Protein AF-A0A524PW03-F1 (afdb_monomer_lite)

Sequence (110 aa):
MIDAARWHRSAGHGRCQKQTRRPPTQPMKIYHHLPDNKNLFRNPVVTIGNFDGVHLGHRKILASLLTVSARESGDPVVITFSAHPRKILNPEMPIHILTTTEEKINAIYD

Radius of gyration: 22.2 Å; chains: 1; bounding box: 58×55×45 Å

Structure (mmCIF, N/CA/C/O backbone):
data_AF-A0A524PW03-F1
#
_entry.id   AF-A0A524PW03-F1
#
loop_
_atom_site.group_PDB
_atom_site.id
_atom_site.type_symbol
_atom_site.label_atom_id
_atom_site.label_alt_id
_atom_site.label_comp_id
_atom_site.label_asym_id
_atom_site.label_entity_id
_atom_site.label_seq_id
_atom_site.pdbx_PDB_ins_code
_atom_site.Cartn_x
_atom_site.Cartn_y
_atom_site.Cartn_z
_atom_site.occupancy
_atom_site.B_iso_or_equiv
_atom_site.auth_seq_id
_atom_site.auth_comp_id
_atom_site.auth_asym_id
_atom_site.auth_atom_id
_atom_site.pdbx_PDB_model_num
ATOM 1 N N . MET A 1 1 ? -45.067 21.868 15.537 1.00 43.28 1 MET A N 1
ATOM 2 C CA . MET A 1 1 ? -43.717 21.285 15.663 1.00 43.28 1 MET A CA 1
ATOM 3 C C . MET A 1 1 ? -42.759 22.291 15.063 1.00 43.28 1 MET A C 1
ATOM 5 O O . MET A 1 1 ? -42.863 22.606 13.890 1.00 43.28 1 MET A O 1
ATOM 9 N N . ILE A 1 2 ? -42.021 22.909 15.975 1.00 33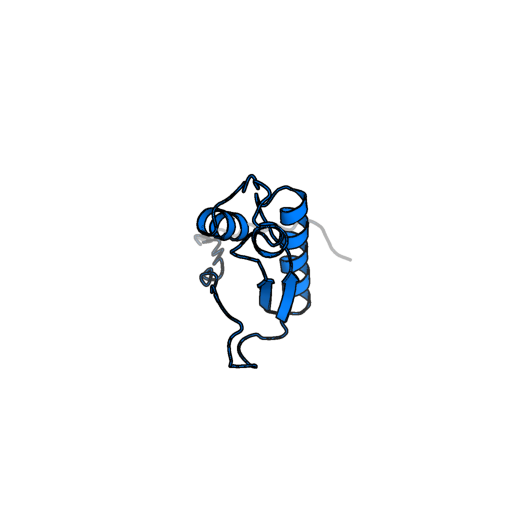.03 2 ILE A N 1
ATOM 10 C CA . ILE A 1 2 ? -41.277 24.177 15.926 1.00 33.03 2 ILE A CA 1
ATOM 11 C C . ILE A 1 2 ? -39.885 23.916 15.326 1.00 33.03 2 ILE A C 1
ATOM 13 O O . ILE A 1 2 ? -39.364 22.826 15.523 1.00 33.03 2 ILE A O 1
ATOM 17 N N . ASP A 1 3 ? -39.151 24.831 14.706 1.00 28.75 3 ASP A N 1
ATOM 18 C CA . ASP A 1 3 ? -39.401 26.110 14.034 1.00 28.75 3 ASP A CA 1
ATOM 19 C C . ASP A 1 3 ? -38.023 26.545 13.505 1.00 28.75 3 ASP A C 1
ATOM 21 O O . ASP A 1 3 ? -36.975 26.181 14.057 1.00 28.75 3 ASP A O 1
ATOM 25 N N . ALA A 1 4 ? -38.027 27.288 12.411 1.00 35.62 4 ALA A N 1
ATOM 26 C CA . ALA A 1 4 ? -36.841 27.856 11.809 1.00 35.62 4 ALA A CA 1
ATOM 27 C C . ALA A 1 4 ? -36.188 28.893 12.741 1.00 35.62 4 ALA A C 1
ATOM 29 O O . ALA A 1 4 ? -36.847 29.570 13.522 1.00 35.62 4 ALA A O 1
ATOM 30 N N . ALA A 1 5 ? -34.868 29.033 12.606 1.00 41.50 5 ALA A N 1
ATOM 31 C CA . ALA A 1 5 ? -34.119 30.263 12.857 1.00 41.50 5 ALA A CA 1
ATOM 32 C C . ALA A 1 5 ? -34.522 31.094 14.097 1.00 41.50 5 ALA A C 1
ATOM 34 O O . ALA A 1 5 ? -35.240 32.087 14.004 1.00 41.50 5 ALA A O 1
ATOM 35 N N . ARG A 1 6 ? -33.906 30.800 15.249 1.00 30.00 6 ARG A N 1
ATOM 36 C CA . ARG A 1 6 ? -33.813 31.768 16.353 1.00 30.00 6 ARG A CA 1
ATOM 37 C C . ARG A 1 6 ? -32.359 31.989 16.752 1.00 30.00 6 ARG A C 1
ATOM 39 O O . ARG A 1 6 ? -31.831 31.373 17.669 1.00 30.00 6 ARG A O 1
ATOM 46 N N . TRP A 1 7 ? -31.707 32.884 16.016 1.00 35.78 7 TRP A N 1
ATOM 47 C CA . TRP A 1 7 ? -30.419 33.472 16.378 1.00 35.78 7 TRP A CA 1
ATOM 48 C C . TRP A 1 7 ? -30.683 34.652 17.323 1.00 35.78 7 TRP A C 1
ATOM 50 O O . TRP A 1 7 ? -30.868 35.787 16.886 1.00 35.78 7 TRP A O 1
ATOM 60 N N . HIS A 1 8 ? -30.742 34.384 18.629 1.00 32.09 8 HIS A N 1
ATOM 61 C CA . HIS A 1 8 ? -30.713 35.448 19.634 1.00 32.09 8 HIS A CA 1
ATOM 62 C C . HIS A 1 8 ? -29.263 35.847 19.898 1.00 32.09 8 HIS A C 1
ATOM 64 O O . HIS A 1 8 ? -28.486 35.103 20.493 1.00 32.09 8 HIS A O 1
ATOM 70 N N . ARG A 1 9 ? -28.904 37.041 19.416 1.00 40.31 9 ARG A N 1
ATOM 71 C CA . ARG A 1 9 ? -27.674 37.745 19.779 1.00 40.31 9 ARG A CA 1
ATOM 72 C C . ARG A 1 9 ? -27.787 38.218 21.227 1.00 40.31 9 ARG A C 1
ATOM 74 O O . ARG A 1 9 ? -28.467 39.203 21.490 1.00 40.31 9 ARG A O 1
ATOM 81 N N . SER A 1 10 ? -27.045 37.582 22.124 1.00 37.41 10 SER A N 1
ATOM 82 C CA . SER A 1 10 ? -26.541 38.252 23.322 1.00 37.41 10 SER A CA 1
ATOM 83 C C . SER A 1 10 ? -25.036 38.396 23.179 1.00 37.41 10 SER A C 1
ATOM 85 O O . SER A 1 10 ? -24.309 37.424 22.979 1.00 37.41 10 SER A O 1
ATOM 87 N N . ALA A 1 11 ? -24.600 39.651 23.212 1.00 49.09 11 ALA A N 1
ATOM 88 C CA . ALA A 1 11 ? -23.212 40.057 23.216 1.00 49.09 11 ALA A CA 1
ATOM 89 C C . ALA A 1 11 ? -22.472 39.382 24.379 1.00 49.09 11 ALA A C 1
ATOM 91 O O . ALA A 1 11 ? -22.795 39.588 25.544 1.00 49.09 11 ALA A O 1
ATOM 92 N N . GLY A 1 12 ? -21.468 38.584 24.040 1.00 38.28 12 GLY A N 1
ATOM 93 C CA . GLY A 1 12 ? -20.542 37.979 24.981 1.00 38.28 12 GLY A CA 1
ATOM 94 C C . GLY A 1 12 ? -19.252 37.706 24.233 1.00 38.28 12 GLY A C 1
ATOM 95 O O . GLY A 1 12 ? -19.217 36.892 23.314 1.00 38.28 12 GLY A O 1
ATOM 96 N N . HIS A 1 13 ? -18.210 38.453 24.577 1.00 50.72 13 HIS A N 1
ATOM 97 C CA . HIS A 1 13 ? -16.867 38.298 24.042 1.00 50.72 13 HIS A CA 1
ATOM 98 C C . HIS A 1 13 ? -16.354 36.884 24.344 1.00 50.72 13 HIS A C 1
ATOM 100 O O . HIS A 1 13 ? -15.870 36.606 25.434 1.00 50.72 13 HIS A O 1
ATOM 106 N N . GLY A 1 14 ? -16.463 35.986 23.371 1.00 39.25 14 GLY A N 1
ATOM 107 C CA . GLY A 1 14 ? -15.950 34.628 23.458 1.00 39.25 14 GLY A CA 1
ATOM 108 C C . GLY A 1 14 ? -15.380 34.249 22.110 1.00 39.25 14 GLY A C 1
ATOM 109 O O . GLY A 1 14 ? -16.115 33.938 21.177 1.00 39.25 14 GLY A O 1
ATOM 110 N N . ARG A 1 15 ? -14.056 34.321 21.988 1.00 48.00 15 ARG A N 1
ATOM 111 C CA . ARG A 1 15 ? -13.307 33.861 20.819 1.00 48.00 15 ARG A CA 1
ATOM 112 C C . ARG A 1 15 ? -13.642 32.375 20.620 1.00 48.00 15 ARG A C 1
ATOM 114 O O . ARG A 1 15 ? -13.078 31.525 21.301 1.00 48.00 15 ARG A O 1
ATOM 121 N N . CYS A 1 16 ? -14.593 32.063 19.736 1.00 43.88 16 CYS A N 1
ATOM 122 C CA . CYS A 1 16 ? -14.934 30.694 19.362 1.00 43.88 16 CYS A CA 1
ATOM 123 C C . CYS A 1 16 ? -13.767 30.146 18.541 1.00 43.88 16 CYS A C 1
ATOM 125 O O . CYS A 1 16 ? -13.726 30.246 17.314 1.00 43.88 16 CYS A O 1
ATOM 127 N N . GLN A 1 17 ? -12.761 29.626 19.241 1.00 48.00 17 GLN A N 1
ATOM 128 C CA . GLN A 1 17 ? -11.753 28.790 18.625 1.00 48.00 17 GLN A CA 1
ATOM 1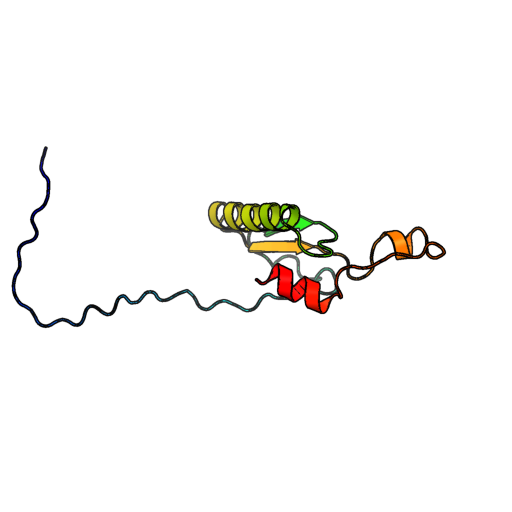29 C C . GLN A 1 17 ? -12.499 27.547 18.154 1.00 48.00 17 GLN A C 1
ATOM 131 O O . GLN A 1 17 ? -12.859 26.688 18.958 1.00 48.00 17 GLN A O 1
ATOM 136 N N . LYS A 1 18 ? -12.795 27.480 16.851 1.00 45.88 18 LYS A N 1
ATOM 137 C CA . LYS A 1 18 ? -13.201 26.237 16.200 1.00 45.88 18 LYS A CA 1
ATOM 138 C C . LYS A 1 18 ? -12.038 25.278 16.374 1.00 45.88 18 LYS A C 1
ATOM 140 O O . LYS A 1 18 ? -11.098 25.260 15.588 1.00 45.88 18 LYS A O 1
ATOM 145 N N . GLN A 1 19 ? -12.069 24.540 17.469 1.00 47.91 19 GLN A N 1
ATOM 146 C CA . GLN A 1 19 ? -11.083 23.543 17.796 1.00 47.91 19 GLN A CA 1
ATOM 147 C C . GLN A 1 19 ? -11.356 22.336 16.891 1.00 47.91 19 GLN A C 1
ATOM 149 O O . GLN A 1 19 ? -11.856 21.307 17.330 1.00 47.91 19 GLN A O 1
ATOM 154 N N . THR A 1 20 ? -11.036 22.459 15.601 1.00 47.38 20 THR A N 1
ATOM 155 C CA . THR A 1 20 ? -10.896 21.319 14.697 1.00 47.38 20 THR A CA 1
ATOM 156 C C . THR A 1 20 ? -9.603 20.609 15.080 1.00 47.38 20 THR A C 1
ATOM 158 O O . THR A 1 20 ? -8.588 20.706 14.392 1.00 47.38 20 THR A O 1
ATOM 161 N N . ARG A 1 21 ? -9.595 19.948 16.242 1.00 42.78 21 ARG A N 1
ATOM 162 C CA . ARG A 1 21 ? -8.540 18.995 16.581 1.00 42.78 21 ARG A CA 1
ATOM 163 C C . ARG A 1 21 ? -8.704 17.835 15.605 1.00 42.78 21 ARG A C 1
ATOM 165 O O . ARG A 1 21 ? -9.447 16.899 15.877 1.00 42.78 21 ARG A O 1
ATOM 172 N N . ARG A 1 22 ? -8.051 17.930 14.437 1.00 46.50 22 ARG A N 1
ATOM 173 C CA . ARG A 1 22 ? -7.698 16.739 13.660 1.00 46.50 22 ARG A CA 1
ATOM 174 C C . ARG A 1 22 ? -7.036 15.787 14.663 1.00 46.50 22 ARG A C 1
ATOM 176 O O . ARG A 1 22 ? -6.134 16.245 15.375 1.00 46.50 22 ARG A O 1
ATOM 183 N N . PRO A 1 23 ? -7.503 14.535 14.804 1.00 47.03 23 PRO A N 1
ATOM 184 C CA . PRO A 1 23 ? -6.772 13.576 15.615 1.00 47.03 23 PRO A CA 1
ATOM 185 C C . PRO A 1 23 ? -5.329 13.521 15.091 1.00 47.03 23 PRO A C 1
ATOM 187 O O . PRO A 1 23 ? -5.130 13.701 13.884 1.00 47.03 23 PRO A O 1
ATOM 190 N N . PRO A 1 24 ? -4.324 13.350 15.967 1.00 45.59 24 PRO A N 1
ATOM 191 C CA . PRO A 1 24 ? -2.942 13.226 15.527 1.00 45.59 24 PRO A CA 1
ATOM 192 C C . PRO A 1 24 ? -2.893 12.107 14.487 1.00 45.59 24 PRO A C 1
ATOM 194 O O . PRO A 1 24 ? -3.300 10.981 14.776 1.00 45.59 24 PRO A O 1
ATOM 197 N N . THR A 1 25 ? -2.478 12.441 13.263 1.00 60.09 25 THR A N 1
ATOM 198 C CA . THR A 1 25 ? -2.236 11.462 12.205 1.00 60.09 25 THR A CA 1
ATOM 199 C C . THR A 1 25 ? -1.142 10.555 12.730 1.00 60.09 25 THR A C 1
ATOM 201 O O . THR A 1 25 ? 0.031 10.931 12.728 1.00 60.09 25 THR A O 1
ATOM 204 N N . GLN A 1 26 ? -1.519 9.405 13.286 1.00 61.50 26 GLN A N 1
ATOM 205 C CA . GLN A 1 26 ? -0.519 8.405 13.596 1.00 61.50 26 GLN A CA 1
ATOM 206 C C . GLN A 1 26 ? 0.188 8.082 12.277 1.00 61.50 26 GLN A C 1
ATOM 208 O O . GLN A 1 26 ? -0.499 7.885 11.270 1.00 61.50 26 GLN A O 1
ATOM 213 N N . PRO A 1 27 ? 1.530 8.104 12.247 1.00 78.50 27 PRO A N 1
ATOM 214 C CA . PRO A 1 27 ? 2.254 7.813 11.024 1.00 78.50 27 PRO A CA 1
ATOM 215 C C . PRO A 1 27 ? 1.884 6.407 10.544 1.00 78.50 27 PRO A C 1
ATOM 217 O O . PRO A 1 27 ? 1.676 5.496 11.353 1.00 78.50 27 PRO A O 1
ATOM 220 N N . MET A 1 28 ? 1.792 6.237 9.224 1.00 87.81 28 MET A N 1
ATOM 221 C CA . MET A 1 28 ? 1.583 4.925 8.620 1.00 87.81 28 MET A CA 1
ATOM 222 C C . MET A 1 28 ? 2.711 3.988 9.062 1.00 87.81 28 MET A C 1
ATOM 224 O O . MET A 1 28 ? 3.891 4.309 8.923 1.00 87.81 28 MET A O 1
ATOM 228 N N . LYS A 1 29 ? 2.349 2.826 9.611 1.00 91.62 29 LYS A N 1
ATOM 229 C CA . LYS A 1 29 ? 3.315 1.786 9.978 1.00 91.62 29 LYS A CA 1
ATOM 230 C C . LYS A 1 29 ? 3.584 0.906 8.765 1.00 91.62 29 LYS A C 1
ATOM 232 O O . LYS A 1 29 ? 2.647 0.384 8.167 1.00 91.62 29 LYS A O 1
ATOM 237 N N . ILE A 1 30 ? 4.858 0.729 8.429 1.00 91.62 30 ILE A N 1
ATOM 238 C CA . ILE A 1 30 ? 5.295 -0.066 7.280 1.00 91.62 30 ILE A CA 1
ATOM 239 C C . ILE A 1 30 ? 5.894 -1.372 7.794 1.00 91.62 30 ILE A C 1
ATOM 241 O O . ILE A 1 30 ? 6.772 -1.367 8.655 1.00 91.62 30 ILE A O 1
ATOM 245 N N . TYR A 1 31 ? 5.421 -2.487 7.244 1.00 92.38 31 TYR A N 1
ATOM 246 C CA . TYR A 1 31 ? 5.922 -3.825 7.538 1.00 92.38 31 TYR A CA 1
ATOM 247 C C . TYR A 1 31 ? 6.453 -4.444 6.243 1.00 92.38 31 TYR A C 1
ATOM 249 O O . TYR A 1 31 ? 5.716 -4.569 5.269 1.00 92.38 31 TYR A O 1
ATOM 257 N N . HIS A 1 32 ? 7.732 -4.827 6.218 1.00 89.94 32 HIS A N 1
ATOM 258 C CA . HIS A 1 32 ? 8.344 -5.486 5.051 1.00 89.94 32 HIS A CA 1
ATOM 259 C C . HIS A 1 32 ? 8.061 -6.994 4.994 1.00 89.94 32 HIS A C 1
ATOM 261 O O . HIS A 1 32 ? 8.217 -7.620 3.946 1.00 89.94 32 HIS A O 1
ATOM 267 N N . HIS A 1 33 ? 7.611 -7.563 6.111 1.00 87.56 33 HIS A N 1
ATOM 268 C CA . HIS A 1 33 ? 7.231 -8.961 6.264 1.00 87.56 33 HIS A CA 1
ATOM 269 C C . HIS A 1 33 ? 5.940 -9.048 7.074 1.00 87.56 33 HIS A C 1
ATOM 271 O O . HIS A 1 33 ? 5.568 -8.097 7.766 1.00 87.56 33 HIS A O 1
ATOM 277 N N . LEU A 1 34 ? 5.266 -10.194 6.999 1.00 86.19 34 LEU A N 1
ATOM 278 C CA . LEU A 1 34 ? 4.144 -10.476 7.884 1.00 86.19 34 LEU A CA 1
ATOM 279 C C . LEU A 1 34 ? 4.640 -10.438 9.339 1.00 86.19 34 LEU A C 1
ATOM 281 O O . LEU A 1 34 ? 5.599 -11.138 9.658 1.00 86.19 34 LEU A O 1
ATOM 285 N N . PRO A 1 35 ? 4.037 -9.613 10.208 1.00 85.88 35 PRO A N 1
ATOM 286 C CA . PRO A 1 35 ? 4.434 -9.547 11.605 1.00 85.88 35 PRO A CA 1
ATOM 287 C C . PRO A 1 35 ? 4.049 -10.844 12.329 1.00 85.88 35 PRO A C 1
ATOM 289 O O . PRO A 1 35 ? 2.937 -11.342 12.165 1.00 85.88 35 PRO A O 1
ATOM 292 N N . ASP A 1 36 ? 4.939 -11.357 13.181 1.00 85.12 36 ASP A N 1
ATOM 293 C CA . ASP A 1 36 ? 4.707 -12.608 13.924 1.00 85.12 36 ASP A CA 1
ATOM 294 C C . ASP A 1 36 ? 3.576 -12.491 14.962 1.00 85.12 36 ASP A C 1
ATOM 296 O O . ASP A 1 36 ? 2.915 -13.469 15.322 1.00 85.12 36 ASP A O 1
ATOM 300 N N . ASN A 1 37 ? 3.327 -11.274 15.452 1.00 86.56 37 ASN A N 1
ATOM 301 C CA . ASN A 1 37 ? 2.280 -11.003 16.428 1.00 86.56 37 ASN A CA 1
ATOM 302 C C . ASN A 1 37 ? 0.906 -10.878 15.749 1.00 86.56 37 ASN A C 1
ATOM 304 O O . ASN A 1 37 ? 0.624 -9.901 15.057 1.00 86.56 37 ASN A O 1
ATOM 308 N N . LYS A 1 38 ? 0.014 -11.832 16.033 1.00 79.06 38 LYS A N 1
ATOM 309 C CA . LYS A 1 38 ? -1.355 -11.875 15.489 1.00 79.06 38 LYS A CA 1
ATOM 310 C C . LYS A 1 38 ? -2.287 -10.781 16.027 1.00 79.06 38 LYS A C 1
ATOM 312 O O . LYS A 1 38 ? -3.294 -10.493 15.392 1.00 79.06 38 LYS A O 1
ATOM 317 N N . ASN A 1 39 ? -1.951 -10.148 17.151 1.00 86.06 39 ASN A N 1
ATOM 318 C CA . ASN A 1 39 ? -2.779 -9.125 17.803 1.00 86.06 39 ASN A CA 1
ATOM 319 C C . ASN A 1 39 ? -2.330 -7.694 17.468 1.00 86.06 39 ASN A C 1
ATOM 321 O O . ASN A 1 39 ? -2.514 -6.776 18.264 1.00 86.06 39 ASN A O 1
ATOM 325 N N . LEU A 1 40 ? -1.692 -7.502 16.311 1.00 88.06 40 LEU A N 1
ATOM 326 C CA . LEU A 1 40 ? -1.151 -6.204 15.911 1.00 88.06 40 LEU A CA 1
ATOM 327 C C . LEU A 1 40 ? -2.217 -5.213 15.428 1.00 88.06 40 LEU A C 1
ATOM 329 O O . LEU A 1 40 ? -2.011 -4.006 15.535 1.00 88.06 40 LEU A O 1
ATOM 333 N N . PHE A 1 41 ? -3.323 -5.731 14.889 1.00 90.56 41 PHE A N 1
ATOM 334 C CA . PHE A 1 41 ? -4.388 -4.953 14.264 1.00 90.56 41 PHE A CA 1
ATOM 335 C C . PHE A 1 41 ? -5.730 -5.258 14.925 1.00 90.56 41 PHE A C 1
ATOM 337 O O . PHE A 1 41 ? -6.052 -6.416 15.206 1.00 90.56 41 PHE A O 1
ATOM 344 N N . ARG A 1 42 ? -6.545 -4.228 15.132 1.00 92.06 42 ARG A N 1
ATOM 345 C CA . ARG A 1 42 ? -7.925 -4.350 15.595 1.00 92.06 42 ARG A CA 1
ATOM 346 C C . ARG A 1 42 ? -8.850 -4.440 14.385 1.00 92.06 42 ARG A C 1
ATOM 348 O O . ARG A 1 42 ? -8.933 -3.489 13.621 1.00 92.06 42 ARG A O 1
ATOM 355 N N . ASN A 1 43 ? -9.569 -5.556 14.241 1.00 94.00 43 ASN A N 1
ATOM 356 C CA . ASN A 1 43 ? -10.532 -5.792 13.153 1.00 94.00 43 ASN A CA 1
ATOM 357 C C . ASN A 1 43 ? -9.997 -5.351 11.765 1.00 94.00 43 ASN A C 1
ATOM 359 O O . ASN A 1 43 ? -10.520 -4.400 11.184 1.00 94.00 43 ASN A O 1
ATOM 363 N N . PRO A 1 44 ? -8.901 -5.957 11.270 1.00 94.06 44 PRO A N 1
ATOM 364 C CA . PRO A 1 44 ? -8.206 -5.457 10.089 1.00 94.06 44 PRO A CA 1
ATOM 365 C C . PRO A 1 44 ? -9.105 -5.498 8.849 1.00 94.06 44 PRO A C 1
ATOM 367 O O . PRO A 1 44 ? -9.601 -6.556 8.462 1.00 94.06 44 PRO A O 1
ATOM 370 N N . VAL A 1 45 ? -9.255 -4.351 8.188 1.00 97.06 45 VAL A N 1
ATOM 371 C CA . VAL A 1 45 ? -9.865 -4.251 6.858 1.00 97.06 45 VAL A CA 1
ATOM 372 C C . VAL A 1 45 ? -8.726 -4.150 5.860 1.00 97.06 45 VAL A C 1
ATOM 374 O O . VAL A 1 45 ? -7.878 -3.270 5.984 1.00 97.06 45 VAL A O 1
ATOM 377 N N . VAL A 1 46 ? -8.668 -5.071 4.899 1.00 96.31 46 VAL A N 1
ATOM 378 C CA . VAL A 1 46 ? -7.461 -5.285 4.091 1.00 96.31 46 VAL A CA 1
ATOM 379 C C . VAL A 1 46 ? -7.750 -5.107 2.608 1.00 96.31 46 VAL A C 1
ATOM 381 O O . VAL A 1 46 ? -8.739 -5.624 2.092 1.00 96.31 46 VAL A O 1
ATOM 384 N N . THR A 1 47 ? -6.839 -4.440 1.903 1.00 96.94 47 THR A N 1
ATOM 385 C CA . THR A 1 47 ? -6.743 -4.500 0.439 1.00 96.94 47 THR A CA 1
ATOM 386 C C . THR A 1 47 ? -5.378 -5.030 0.015 1.00 96.94 47 THR A C 1
ATOM 388 O O . THR A 1 47 ? -4.372 -4.788 0.681 1.00 96.94 47 THR A O 1
ATOM 391 N N . ILE A 1 48 ? -5.331 -5.727 -1.121 1.00 95.38 48 ILE A N 1
ATOM 392 C CA . ILE A 1 48 ? -4.107 -6.329 -1.662 1.00 95.38 48 ILE A CA 1
ATOM 393 C C . ILE A 1 48 ? -3.962 -5.936 -3.131 1.00 95.38 48 ILE A C 1
ATOM 395 O O . ILE A 1 48 ? -4.929 -6.012 -3.888 1.00 95.38 48 ILE A O 1
ATOM 399 N N . GLY A 1 49 ? -2.768 -5.521 -3.549 1.00 91.88 49 GLY A N 1
ATOM 400 C CA . GLY A 1 49 ? -2.513 -5.158 -4.943 1.00 91.88 49 GLY A CA 1
ATOM 401 C C . GLY A 1 49 ? -1.094 -4.660 -5.194 1.00 91.88 49 GLY A C 1
ATOM 402 O O . GLY A 1 49 ? -0.336 -4.404 -4.267 1.00 91.88 49 GLY A O 1
ATOM 403 N N . ASN A 1 50 ? -0.715 -4.506 -6.465 1.00 89.56 50 ASN A N 1
ATOM 404 C CA . ASN A 1 50 ? 0.617 -4.001 -6.818 1.00 89.56 50 ASN A CA 1
ATOM 405 C C . ASN A 1 50 ? 0.769 -2.495 -6.538 1.00 89.56 50 ASN A C 1
ATOM 407 O O . ASN A 1 50 ? 1.860 -2.039 -6.203 1.00 89.56 50 ASN A O 1
ATOM 411 N N . PHE A 1 51 ? -0.324 -1.733 -6.667 1.00 91.56 51 PHE A N 1
ATOM 412 C CA . PHE A 1 51 ? -0.382 -0.282 -6.445 1.00 91.56 51 PHE A CA 1
ATOM 413 C C . PHE A 1 51 ? 0.663 0.543 -7.221 1.00 91.56 51 PHE A C 1
ATOM 415 O O . PHE A 1 51 ? 0.911 1.693 -6.879 1.00 91.56 51 PHE A O 1
ATOM 422 N N . ASP A 1 52 ? 1.252 -0.003 -8.288 1.00 89.25 52 ASP A N 1
ATOM 423 C CA . ASP A 1 52 ? 2.233 0.717 -9.104 1.00 89.25 52 ASP A CA 1
ATOM 424 C C . ASP A 1 52 ? 1.574 1.933 -9.776 1.00 89.25 52 ASP A C 1
ATOM 426 O O . ASP A 1 52 ? 0.501 1.822 -10.380 1.00 89.25 52 ASP A O 1
ATOM 430 N N . GLY A 1 53 ? 2.160 3.115 -9.576 1.00 89.19 53 GLY A N 1
ATOM 431 C CA . GLY A 1 53 ? 1.649 4.396 -10.068 1.00 89.19 53 GLY A CA 1
ATOM 432 C C . GLY A 1 53 ? 0.425 4.975 -9.343 1.00 89.19 53 GLY A C 1
ATOM 433 O O . GLY A 1 53 ? 0.036 6.092 -9.668 1.00 89.19 53 GLY A O 1
ATOM 434 N N . VAL A 1 54 ? -0.213 4.249 -8.407 1.00 92.88 54 VAL A N 1
ATOM 435 C CA . VAL A 1 54 ? -1.399 4.679 -7.614 1.00 92.88 54 VAL A CA 1
ATOM 436 C C . VAL A 1 54 ? -2.401 5.555 -8.405 1.00 92.88 54 VAL A C 1
ATOM 438 O O . VAL A 1 54 ? -2.838 6.633 -7.989 1.00 92.88 54 VAL A O 1
ATOM 441 N N . HIS A 1 55 ? -2.777 5.085 -9.596 1.00 93.31 55 HIS A N 1
ATOM 442 C CA . HIS A 1 55 ? -3.704 5.783 -10.489 1.00 93.31 55 HIS A CA 1
ATOM 443 C C . HIS A 1 55 ? -5.136 5.863 -9.915 1.00 93.31 55 HIS A C 1
ATOM 445 O O . HIS A 1 55 ? -5.460 5.262 -8.890 1.00 93.31 55 HIS A O 1
ATOM 451 N N . LEU A 1 56 ? -6.059 6.518 -10.630 1.00 94.81 56 LEU A N 1
ATOM 452 C CA . LEU A 1 56 ? -7.444 6.751 -10.177 1.00 94.81 56 LEU A CA 1
ATOM 453 C C . LEU A 1 56 ? -8.179 5.489 -9.687 1.00 94.81 56 LEU A C 1
ATOM 455 O O . LEU A 1 56 ? -8.901 5.550 -8.696 1.00 94.81 56 LEU A O 1
ATOM 459 N N . GLY A 1 57 ? -7.981 4.341 -10.345 1.00 95.44 57 GLY A N 1
ATOM 460 C CA . GLY A 1 57 ? -8.524 3.056 -9.883 1.00 95.44 57 GLY A CA 1
ATOM 461 C C . GLY A 1 57 ? -8.045 2.656 -8.480 1.00 95.44 57 GLY A C 1
ATOM 462 O O . GLY A 1 57 ? -8.866 2.387 -7.609 1.00 95.44 57 GLY A O 1
ATOM 463 N N . HIS A 1 58 ? -6.732 2.693 -8.230 1.00 95.88 58 HIS A N 1
ATOM 464 C CA . HIS A 1 58 ? -6.158 2.427 -6.911 1.00 95.88 58 HIS A CA 1
ATOM 465 C C . HIS A 1 58 ? -6.675 3.408 -5.856 1.00 95.88 58 HIS A C 1
ATOM 467 O O . HIS A 1 58 ? -7.060 2.981 -4.772 1.00 95.88 58 HIS A O 1
ATOM 473 N N . ARG A 1 59 ? -6.789 4.699 -6.192 1.00 95.38 59 ARG A N 1
ATOM 474 C CA . ARG A 1 59 ? -7.336 5.712 -5.273 1.00 95.38 59 ARG A CA 1
ATOM 475 C C . ARG A 1 59 ? -8.771 5.403 -4.846 1.00 95.38 59 ARG A C 1
ATOM 477 O O . ARG A 1 59 ? -9.109 5.579 -3.682 1.00 95.38 59 ARG A O 1
ATOM 484 N N . LYS A 1 60 ? -9.609 4.885 -5.751 1.00 96.94 60 LYS A N 1
ATOM 485 C CA . LYS A 1 60 ? -10.972 4.438 -5.405 1.00 96.94 60 LYS A CA 1
ATOM 486 C C . LYS A 1 60 ? -10.965 3.256 -4.432 1.00 96.94 60 LYS A C 1
ATOM 488 O O . LYS A 1 60 ? -11.772 3.236 -3.507 1.00 96.94 60 LYS A O 1
ATOM 493 N N . ILE A 1 61 ? -10.051 2.302 -4.616 1.00 97.19 61 ILE A N 1
ATOM 494 C CA . ILE A 1 61 ? -9.890 1.156 -3.707 1.00 97.19 61 ILE A CA 1
ATOM 495 C C . ILE A 1 61 ? -9.446 1.636 -2.318 1.00 97.19 61 ILE A C 1
ATOM 497 O O . ILE A 1 61 ? -10.054 1.252 -1.323 1.00 97.19 61 ILE A O 1
ATOM 501 N N . LEU A 1 62 ? -8.451 2.525 -2.247 1.00 96.31 62 LEU A N 1
ATOM 502 C CA . LEU A 1 62 ? -7.964 3.101 -0.987 1.00 96.31 62 LEU A CA 1
ATOM 503 C C . LEU A 1 62 ? -9.044 3.932 -0.274 1.00 96.31 62 LEU A C 1
ATOM 505 O O . LEU A 1 62 ? -9.231 3.803 0.933 1.00 96.31 62 LEU A O 1
ATOM 509 N N . ALA A 1 63 ? -9.831 4.719 -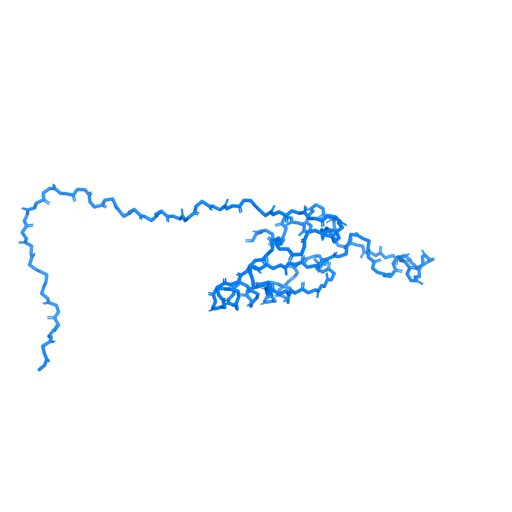1.010 1.00 96.12 63 ALA A N 1
ATOM 510 C CA . ALA A 1 63 ? -10.959 5.449 -0.434 1.00 96.12 63 ALA A CA 1
ATOM 511 C C . ALA A 1 63 ? -12.034 4.500 0.136 1.00 96.12 63 ALA A C 1
ATOM 513 O O . ALA A 1 63 ? -12.577 4.740 1.219 1.00 96.12 63 ALA A O 1
ATOM 514 N N . SER A 1 64 ? -12.321 3.395 -0.563 1.00 97.38 64 SER A N 1
ATOM 515 C CA . SER A 1 64 ? -13.244 2.366 -0.075 1.00 97.38 64 SER A CA 1
ATOM 516 C C . SER A 1 64 ? -12.707 1.668 1.174 1.00 97.38 64 SER A C 1
ATOM 518 O O . SER A 1 64 ? -13.473 1.435 2.106 1.00 97.38 64 SER A O 1
ATOM 520 N N . LEU A 1 65 ? -11.406 1.369 1.215 1.00 97.12 65 LEU A N 1
ATOM 521 C CA . LEU A 1 65 ? -10.732 0.786 2.375 1.00 97.12 65 LEU A CA 1
ATOM 522 C C . LEU A 1 65 ? -10.955 1.645 3.623 1.00 97.12 65 LEU A C 1
ATOM 524 O O . LEU A 1 65 ? -11.438 1.131 4.627 1.00 97.12 65 LEU A O 1
ATOM 528 N N . LEU A 1 66 ? -10.673 2.948 3.532 1.00 96.00 66 LEU A N 1
ATOM 529 C CA . LEU A 1 66 ? -10.853 3.889 4.643 1.00 96.00 66 LEU A CA 1
ATOM 530 C C . LEU A 1 66 ? -12.322 4.012 5.074 1.00 96.00 66 LEU A C 1
ATOM 532 O O . LEU A 1 66 ? -12.627 4.101 6.262 1.00 96.00 66 LEU A O 1
ATOM 536 N N . THR A 1 67 ? -13.244 4.004 4.109 1.00 97.19 67 THR A N 1
ATOM 537 C CA . THR A 1 67 ? -14.686 4.086 4.387 1.00 97.19 67 THR A CA 1
ATOM 538 C C . THR A 1 67 ? -15.170 2.861 5.163 1.00 97.19 67 THR A C 1
ATOM 540 O O . THR A 1 67 ? -15.876 2.991 6.164 1.00 97.19 67 THR A O 1
ATOM 543 N N . VAL A 1 68 ? -14.778 1.665 4.718 1.00 97.44 68 VAL A N 1
ATOM 544 C CA . VAL A 1 68 ? -15.157 0.403 5.365 1.00 97.44 68 VAL A CA 1
ATOM 545 C C . VAL A 1 68 ? -14.465 0.267 6.718 1.00 97.44 68 VAL A C 1
ATOM 547 O O . VAL A 1 68 ? -15.130 -0.058 7.694 1.00 97.44 68 VAL A O 1
ATOM 550 N N . SER A 1 69 ? -13.174 0.588 6.830 1.00 96.69 69 SER A N 1
ATOM 551 C CA . SER A 1 69 ? -12.451 0.507 8.105 1.00 96.69 69 SER A CA 1
ATOM 552 C C . SER A 1 69 ? -13.062 1.421 9.168 1.00 96.69 69 SER A C 1
ATOM 554 O O . SER A 1 69 ? -13.248 0.999 10.307 1.00 96.69 69 SER A O 1
ATOM 556 N N . ALA A 1 70 ? -13.466 2.638 8.792 1.00 95.56 70 ALA A N 1
ATOM 557 C CA . ALA A 1 70 ? -14.165 3.546 9.695 1.00 95.56 70 ALA A CA 1
ATOM 558 C C . ALA A 1 70 ? -15.518 2.977 10.155 1.00 95.56 70 ALA A C 1
ATOM 560 O O . ALA A 1 70 ? -15.829 3.027 11.345 1.00 95.56 70 ALA A O 1
ATOM 561 N N . ARG A 1 71 ? -16.304 2.403 9.233 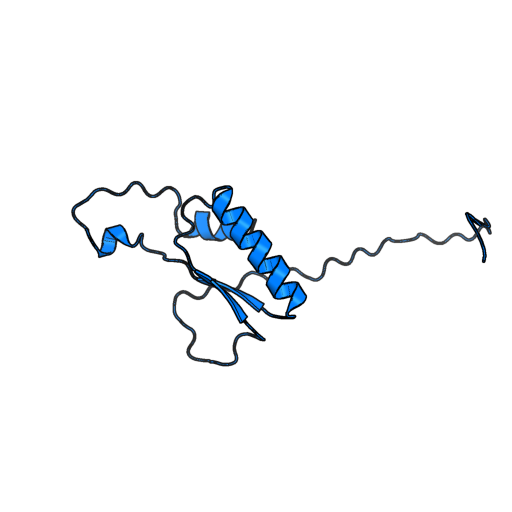1.00 96.88 71 ARG A N 1
ATOM 562 C CA . ARG A 1 71 ? -17.601 1.780 9.544 1.00 96.88 71 ARG A CA 1
ATOM 563 C C . ARG A 1 71 ? -17.454 0.594 10.498 1.00 96.88 71 ARG A C 1
ATOM 565 O O . ARG A 1 71 ? -18.218 0.481 11.450 1.00 96.88 71 ARG A O 1
ATOM 572 N N . GLU A 1 72 ? -16.461 -0.252 10.258 1.00 95.44 72 GLU A N 1
ATOM 573 C CA . GLU A 1 72 ? -16.222 -1.477 11.023 1.00 95.44 72 GLU A CA 1
ATOM 574 C C . GLU A 1 72 ? -15.367 -1.239 12.283 1.00 95.44 72 GLU A C 1
ATOM 576 O O . GLU A 1 72 ? -14.997 -2.183 12.984 1.00 95.44 72 GLU A O 1
ATOM 581 N N . SER A 1 73 ? -15.026 0.021 12.593 1.00 95.00 73 SER A N 1
ATOM 582 C CA . SER A 1 73 ? -14.100 0.386 13.680 1.00 95.00 73 SER A CA 1
ATOM 583 C C . SER A 1 73 ? -12.758 -0.368 13.619 1.00 95.00 73 SER A C 1
ATOM 585 O O . SER A 1 73 ? -12.134 -0.639 14.654 1.00 95.00 73 SER A O 1
ATOM 587 N N . GLY A 1 74 ? -12.324 -0.704 12.406 1.00 95.06 74 GLY A N 1
ATOM 588 C CA . GLY A 1 74 ? -11.162 -1.527 12.106 1.00 95.06 74 GLY A CA 1
ATOM 589 C C . GLY A 1 74 ? -9.950 -0.740 11.623 1.00 95.06 74 GLY A C 1
ATOM 590 O O . GLY A 1 74 ? -10.063 0.410 11.195 1.00 95.06 74 GLY A O 1
ATOM 591 N N . ASP A 1 75 ? -8.788 -1.383 11.668 1.00 94.56 75 ASP A N 1
ATOM 592 C CA . ASP A 1 75 ? -7.542 -0.825 11.150 1.00 94.56 75 ASP A CA 1
ATOM 593 C C . ASP A 1 75 ? -7.460 -1.031 9.624 1.00 94.56 75 ASP A C 1
ATOM 595 O O . ASP A 1 75 ? -7.574 -2.170 9.158 1.00 94.56 75 ASP A O 1
ATOM 599 N N . PRO A 1 76 ? -7.266 0.032 8.819 1.00 95.56 76 PRO A N 1
ATOM 600 C CA . PRO A 1 76 ? -7.039 -0.106 7.386 1.00 95.56 76 PRO A CA 1
ATOM 601 C C . PRO A 1 76 ? -5.628 -0.643 7.119 1.00 95.56 76 PRO A C 1
ATOM 603 O O . PRO A 1 76 ? -4.637 -0.083 7.588 1.00 95.56 76 PRO A O 1
ATOM 606 N N . VAL A 1 77 ? -5.530 -1.709 6.326 1.00 95.31 77 VAL A N 1
ATOM 607 C CA . VAL A 1 77 ? -4.262 -2.363 5.981 1.00 95.31 77 VAL A CA 1
ATOM 608 C C . VAL A 1 77 ? -4.132 -2.493 4.467 1.00 95.31 77 VAL A C 1
ATOM 610 O O . VAL A 1 77 ? -5.025 -2.996 3.782 1.00 95.31 77 VAL A O 1
ATOM 613 N N . VAL A 1 78 ? -2.985 -2.071 3.939 1.00 95.69 78 VAL A N 1
ATOM 614 C CA . VAL A 1 78 ? -2.620 -2.250 2.531 1.00 95.69 78 VAL A CA 1
ATOM 615 C C . VAL A 1 78 ? -1.494 -3.267 2.445 1.00 95.69 78 VAL A C 1
ATOM 617 O O . VAL A 1 78 ? -0.431 -3.076 3.030 1.00 95.69 78 VAL A O 1
ATOM 620 N N . ILE A 1 79 ? -1.712 -4.334 1.684 1.00 94.50 79 ILE A N 1
ATOM 621 C CA . ILE A 1 79 ? -0.669 -5.293 1.326 1.00 94.50 79 ILE A CA 1
ATOM 622 C C . ILE A 1 79 ? -0.246 -5.001 -0.113 1.00 94.50 79 ILE A C 1
ATOM 624 O O . ILE A 1 79 ? -1.063 -5.026 -1.036 1.00 94.50 79 ILE A O 1
ATOM 628 N N . THR A 1 80 ? 1.041 -4.717 -0.299 1.00 92.38 80 THR A N 1
ATOM 629 C CA . THR A 1 80 ? 1.633 -4.441 -1.612 1.00 92.38 80 THR A CA 1
ATOM 630 C C . THR A 1 80 ? 2.921 -5.225 -1.824 1.00 92.38 80 THR A C 1
ATOM 632 O O . THR A 1 80 ? 3.493 -5.783 -0.888 1.00 92.38 80 THR A O 1
ATOM 635 N N . PHE A 1 81 ? 3.373 -5.277 -3.072 1.00 87.38 81 PHE A N 1
ATOM 636 C CA . PHE A 1 81 ? 4.562 -6.010 -3.488 1.00 87.38 81 PHE A CA 1
ATOM 637 C C . PHE A 1 81 ? 5.691 -5.025 -3.801 1.00 87.38 81 PHE A C 1
ATOM 639 O O . PHE A 1 81 ? 5.510 -4.093 -4.585 1.00 87.38 81 PHE A O 1
ATOM 646 N N . SER A 1 82 ? 6.860 -5.208 -3.181 1.00 76.12 82 SER A N 1
ATOM 647 C CA . SER A 1 82 ? 8.051 -4.378 -3.426 1.00 76.12 82 SER A CA 1
ATOM 648 C C . SER A 1 82 ? 8.721 -4.716 -4.760 1.00 76.12 82 SER A C 1
ATOM 650 O O . SER A 1 82 ? 9.132 -3.820 -5.492 1.00 76.12 82 SER A O 1
ATOM 652 N N . ALA A 1 83 ? 8.767 -5.999 -5.123 1.00 70.94 83 ALA A N 1
ATOM 653 C CA . ALA A 1 83 ? 9.135 -6.447 -6.459 1.00 70.94 83 ALA A CA 1
ATOM 654 C C . ALA A 1 83 ? 7.877 -6.623 -7.318 1.00 70.94 83 ALA A C 1
ATOM 656 O O . ALA A 1 83 ? 6.921 -7.274 -6.897 1.00 70.94 83 ALA A O 1
ATOM 657 N N . HIS A 1 84 ? 7.890 -6.084 -8.541 1.00 66.00 84 HIS A N 1
ATOM 658 C CA . HIS A 1 84 ? 6.803 -6.309 -9.491 1.00 66.00 84 HIS A CA 1
ATOM 659 C C . HIS A 1 84 ? 6.656 -7.829 -9.727 1.00 66.00 84 HIS A C 1
ATOM 661 O O . HIS A 1 84 ? 7.641 -8.446 -10.138 1.00 66.00 84 HIS A O 1
ATOM 667 N N . PRO A 1 85 ? 5.475 -8.455 -9.535 1.00 67.88 85 PRO A N 1
ATOM 668 C CA . PRO A 1 85 ? 5.324 -9.917 -9.592 1.00 67.88 85 PRO A CA 1
ATOM 669 C C . PRO A 1 85 ? 5.867 -10.549 -10.881 1.00 67.88 85 PRO A C 1
ATOM 671 O O . PRO A 1 85 ? 6.515 -11.590 -10.852 1.00 67.88 85 PRO A O 1
ATOM 674 N N . ARG A 1 86 ? 5.701 -9.863 -12.020 1.00 67.25 86 ARG A N 1
ATOM 675 C CA . ARG A 1 86 ? 6.290 -10.279 -13.307 1.00 67.25 86 ARG A CA 1
ATOM 676 C C . ARG A 1 86 ? 7.820 -10.400 -13.294 1.00 67.25 86 ARG A C 1
ATOM 678 O O . ARG A 1 86 ? 8.323 -11.228 -14.032 1.00 67.25 86 ARG A O 1
ATOM 685 N N . LYS A 1 87 ? 8.555 -9.636 -12.477 1.00 69.25 87 LYS A N 1
ATOM 686 C CA . LYS A 1 87 ? 10.023 -9.748 -12.369 1.00 69.25 87 LYS A CA 1
ATOM 687 C C . LYS A 1 87 ? 10.430 -11.083 -11.741 1.00 69.25 87 LYS A C 1
ATOM 689 O O . LYS A 1 87 ? 11.499 -11.597 -12.034 1.00 69.25 87 LYS A O 1
ATOM 694 N N . ILE A 1 88 ? 9.564 -11.632 -10.890 1.00 75.88 88 ILE A N 1
ATOM 695 C CA . ILE A 1 88 ? 9.757 -12.936 -10.253 1.00 75.88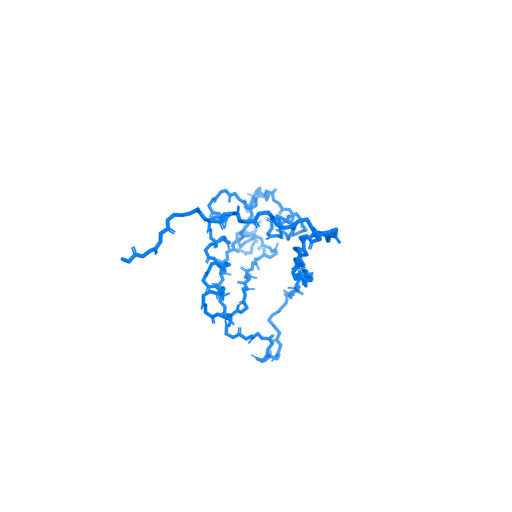 88 ILE A CA 1
ATOM 696 C C . ILE A 1 88 ? 9.312 -14.054 -11.203 1.00 75.88 88 ILE A C 1
ATOM 698 O O . ILE A 1 88 ? 10.009 -15.050 -11.345 1.00 75.88 88 ILE A O 1
ATOM 702 N N . LEU A 1 89 ? 8.164 -13.884 -11.869 1.00 77.06 89 LEU A N 1
ATOM 703 C CA . LEU A 1 89 ? 7.582 -14.915 -12.737 1.00 77.06 89 LEU A CA 1
ATOM 704 C C . LEU A 1 89 ? 8.266 -15.020 -14.112 1.00 77.06 89 LEU A C 1
ATOM 706 O O . LEU A 1 89 ? 8.344 -16.106 -14.678 1.00 77.06 89 LEU A O 1
ATOM 710 N N . ASN A 1 90 ? 8.767 -13.907 -14.651 1.00 78.56 90 ASN A N 1
ATOM 711 C CA . ASN A 1 90 ? 9.368 -13.811 -15.982 1.00 78.56 90 ASN A CA 1
ATOM 712 C C . ASN A 1 90 ? 10.547 -12.816 -15.969 1.00 78.56 90 ASN A C 1
ATOM 714 O O . ASN A 1 90 ? 10.410 -11.699 -16.477 1.00 78.56 90 ASN A O 1
ATOM 718 N N . PRO A 1 91 ? 11.702 -13.204 -15.401 1.00 74.25 91 PRO A N 1
ATOM 719 C CA . PRO A 1 91 ? 12.846 -12.307 -15.212 1.00 74.25 91 PRO A CA 1
ATOM 720 C C . PRO A 1 91 ? 13.446 -11.775 -16.525 1.00 74.25 91 PRO A C 1
ATOM 722 O O . PRO A 1 91 ? 13.953 -10.659 -16.546 1.00 74.25 91 PRO A O 1
ATOM 725 N N . GLU A 1 92 ? 13.328 -12.532 -17.619 1.00 79.69 92 GLU A N 1
ATOM 726 C CA . GLU A 1 92 ? 13.883 -12.187 -18.939 1.00 79.69 92 GLU A CA 1
ATOM 727 C C . GLU A 1 92 ? 13.081 -11.112 -19.695 1.00 79.69 92 GLU A C 1
ATOM 729 O O . GLU A 1 92 ? 13.548 -10.577 -20.699 1.00 79.69 92 GLU A O 1
ATOM 734 N N . MET A 1 93 ? 11.858 -10.786 -19.253 1.00 75.06 93 MET A N 1
ATOM 735 C CA . MET A 1 93 ? 11.055 -9.744 -19.896 1.00 75.06 93 MET A CA 1
ATOM 736 C C . MET A 1 93 ? 11.302 -8.380 -19.241 1.00 75.06 93 MET A C 1
ATOM 738 O O . MET A 1 93 ? 11.071 -8.241 -18.036 1.00 75.06 93 MET A O 1
ATOM 742 N N . PRO A 1 94 ? 11.671 -7.340 -20.012 1.00 72.25 94 PRO A N 1
ATOM 743 C CA . PRO A 1 94 ? 11.793 -5.997 -19.466 1.00 72.25 94 PRO A CA 1
ATOM 744 C C . PRO A 1 94 ? 10.426 -5.507 -18.972 1.00 72.25 94 PRO A C 1
ATOM 746 O O . PRO A 1 94 ? 9.415 -5.582 -19.675 1.00 72.25 94 PRO A O 1
ATOM 749 N N . ILE A 1 95 ? 10.395 -5.012 -17.735 1.00 73.69 95 ILE A N 1
ATOM 750 C CA . ILE A 1 95 ? 9.209 -4.416 -17.116 1.00 73.69 95 ILE A CA 1
ATOM 751 C C . ILE A 1 95 ? 9.505 -2.944 -16.887 1.00 73.69 95 ILE A C 1
ATOM 753 O O . ILE A 1 95 ? 10.480 -2.596 -16.222 1.00 73.69 95 ILE A O 1
ATOM 757 N N . HIS A 1 96 ? 8.629 -2.087 -17.398 1.00 76.31 96 HIS A N 1
ATOM 758 C CA . HIS A 1 96 ? 8.626 -0.675 -17.049 1.00 76.31 96 HIS A CA 1
ATOM 759 C C . HIS A 1 96 ? 7.864 -0.504 -15.735 1.00 76.31 96 HIS A C 1
ATOM 761 O O . HIS A 1 96 ? 6.650 -0.683 -15.690 1.00 76.31 96 HIS A O 1
ATOM 767 N N . ILE A 1 97 ? 8.605 -0.227 -14.664 1.00 80.12 97 ILE A N 1
ATOM 768 C CA . ILE A 1 97 ? 8.062 0.076 -13.338 1.00 80.12 97 ILE A CA 1
ATOM 769 C C . ILE A 1 97 ? 7.731 1.571 -13.312 1.00 80.12 97 ILE A C 1
ATOM 771 O O . ILE A 1 97 ? 8.590 2.378 -13.667 1.00 80.12 97 ILE A O 1
ATOM 775 N N . LEU A 1 98 ? 6.502 1.933 -12.931 1.00 79.88 98 LEU A N 1
ATOM 776 C CA . LEU A 1 98 ? 6.059 3.334 -12.928 1.00 79.88 98 LEU A CA 1
ATOM 777 C C . LEU A 1 98 ? 6.503 4.089 -11.674 1.00 79.88 98 LEU A C 1
ATOM 779 O O . LEU A 1 98 ? 6.712 5.296 -11.737 1.00 79.88 98 LEU A O 1
ATOM 783 N N . THR A 1 99 ? 6.618 3.389 -10.546 1.00 83.62 99 THR A N 1
ATOM 784 C CA . THR A 1 99 ? 6.985 3.967 -9.249 1.00 83.62 99 THR A CA 1
ATOM 785 C C . THR A 1 99 ? 7.962 3.083 -8.489 1.00 83.62 99 THR A C 1
ATOM 787 O O . THR A 1 99 ? 7.816 1.860 -8.417 1.00 83.62 99 THR A O 1
ATOM 790 N N . THR A 1 100 ? 8.951 3.712 -7.863 1.00 87.88 100 THR A N 1
ATOM 791 C CA . THR A 1 100 ? 9.785 3.084 -6.837 1.00 87.88 100 THR A CA 1
ATOM 792 C C . THR A 1 100 ? 8.944 2.702 -5.614 1.00 87.88 100 THR A C 1
ATOM 794 O O . THR A 1 100 ? 7.823 3.177 -5.416 1.00 87.88 100 THR A O 1
ATOM 797 N N . THR A 1 101 ? 9.476 1.831 -4.752 1.00 87.25 101 THR A N 1
ATOM 798 C CA . THR A 1 101 ? 8.798 1.456 -3.500 1.00 87.25 101 THR A CA 1
ATOM 799 C C . THR A 1 101 ? 8.502 2.676 -2.624 1.00 87.25 101 THR A C 1
ATOM 801 O O . THR A 1 101 ? 7.419 2.748 -2.053 1.00 87.25 101 THR A O 1
ATOM 804 N N . GLU A 1 102 ? 9.422 3.641 -2.553 1.00 88.06 102 GLU A N 1
ATOM 805 C CA . GLU A 1 102 ? 9.251 4.874 -1.772 1.00 88.06 102 GLU A CA 1
ATOM 806 C C . GLU A 1 102 ? 8.165 5.780 -2.359 1.00 88.06 102 GLU A C 1
ATOM 808 O O . GLU A 1 102 ? 7.262 6.198 -1.637 1.00 88.06 102 GLU A O 1
ATOM 813 N N . GLU A 1 103 ? 8.183 6.019 -3.673 1.00 89.44 103 GLU A N 1
ATOM 814 C CA . GLU A 1 103 ? 7.139 6.801 -4.350 1.00 89.44 103 GLU A CA 1
ATOM 815 C C . GLU A 1 103 ? 5.758 6.171 -4.174 1.00 89.44 103 GLU A C 1
ATOM 817 O O . GLU A 1 103 ? 4.779 6.874 -3.939 1.00 89.44 103 GLU A O 1
ATOM 822 N N . LYS A 1 104 ? 5.675 4.840 -4.228 1.00 90.75 104 LYS A N 1
ATOM 823 C CA . LYS A 1 104 ? 4.435 4.103 -3.979 1.00 90.75 104 LYS A CA 1
ATOM 824 C C . LYS A 1 104 ? 3.949 4.248 -2.537 1.00 90.75 104 LYS A C 1
ATOM 826 O O . LYS A 1 104 ? 2.754 4.428 -2.336 1.00 90.75 104 LYS A O 1
ATOM 831 N N . ILE A 1 105 ? 4.841 4.175 -1.545 1.00 91.12 105 ILE A N 1
ATOM 832 C CA . ILE A 1 105 ? 4.486 4.401 -0.132 1.00 91.12 105 ILE A CA 1
ATOM 833 C C . ILE A 1 105 ? 3.923 5.813 0.044 1.00 91.12 105 ILE A C 1
ATOM 835 O O . ILE A 1 105 ? 2.846 5.965 0.618 1.00 91.12 105 ILE A O 1
ATOM 839 N N . ASN A 1 106 ? 4.603 6.822 -0.506 1.00 90.19 106 ASN A N 1
ATOM 840 C CA . ASN A 1 106 ? 4.156 8.213 -0.438 1.00 90.19 106 ASN A CA 1
ATOM 841 C C . ASN A 1 106 ? 2.794 8.392 -1.122 1.00 90.19 106 ASN A C 1
ATOM 843 O O . ASN A 1 106 ? 1.871 8.929 -0.526 1.00 90.19 106 ASN A O 1
ATOM 847 N N . ALA A 1 107 ? 2.621 7.840 -2.322 1.00 89.19 107 ALA A N 1
ATOM 848 C CA . ALA A 1 107 ? 1.373 7.954 -3.069 1.00 89.19 107 ALA A CA 1
ATOM 849 C C . ALA A 1 107 ? 0.189 7.189 -2.440 1.00 89.19 107 ALA A C 1
ATOM 851 O O . ALA A 1 107 ? -0.959 7.484 -2.761 1.00 89.19 107 ALA A O 1
ATOM 852 N N . ILE A 1 108 ? 0.442 6.188 -1.586 1.00 90.50 108 ILE A N 1
ATOM 853 C CA . ILE A 1 108 ? -0.592 5.529 -0.766 1.00 90.50 108 ILE A CA 1
ATOM 854 C C . ILE A 1 108 ? -0.928 6.370 0.478 1.00 90.50 108 ILE A C 1
ATOM 856 O O . ILE A 1 108 ? -2.036 6.258 1.002 1.00 90.50 108 ILE A O 1
ATOM 860 N N . TYR A 1 109 ? 0.025 7.164 0.973 1.00 86.44 109 TYR A N 1
ATOM 861 C CA . TYR A 1 109 ? -0.147 8.030 2.140 1.00 86.44 109 TYR A CA 1
ATOM 862 C C . TYR A 1 109 ? -0.902 9.332 1.825 1.00 86.44 109 TYR A C 1
ATOM 864 O O . TYR A 1 109 ? -1.597 9.843 2.705 1.00 86.44 109 TYR A O 1
ATOM 872 N N . ASP A 1 110 ? -0.762 9.840 0.598 1.00 78.94 110 ASP A N 1
ATOM 873 C CA . ASP A 1 110 ? -1.423 11.052 0.083 1.00 78.94 110 ASP A CA 1
ATOM 874 C C . ASP A 1 110 ? -2.953 10.919 -0.063 1.00 78.94 110 ASP A C 1
ATOM 876 O O . ASP A 1 110 ? -3.665 11.864 0.361 1.00 78.94 110 ASP A O 1
#

pLDDT: mean 77.52, std 20.9, range [28.75, 97.44]

Secon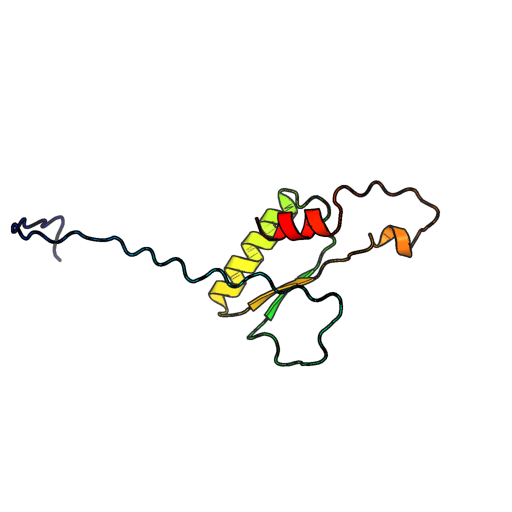dary structure (DSSP, 8-state):
---S-----------------PPP-PPPP--SS--S-TTSSSS-EEEE---GGG-HHHHHHHHHHHHHHHHTTPPEEEE--SS-HHHHH-TTS----SS-HHHHHHHHH-

Foldseek 3Di:
DDDDDDPDDDDDPDPPPPPPPPPPPDDDDDDPDDDPDPPPWDAEQEDEDACQPVDPVNVVVLVVQVVVCVVVVTDYYYHHDQDDVCCVVPVPDDDDGRDHPVRSVVSSVD